Protein AF-A0A8I1NXT0-F1 (afdb_monomer)

Mean predicted aligned error: 11.51 Å

Secondary structure (DSSP, 8-state):
----------PPPPPPSS-PPPPTTB-HHHHHHHHHHHTTS-HHHHHHHH-TT-SSHHHHHH---HHHHHHHHHHTT--HHHHHHTTGGGS-GGGGGGB-SS---B-TTTS-TT-SSPPPBGGGGBTT--B-TTT-PBPB-TTS------GGGSS--------PPPPP--

Sequence (170 aa):
MMRKPPSHDLQAPRQLPVTLTPCTDELLSSWIARHADFYGVPPLALLPHCLPETPSLRATDLSLNDNQILRVAHILCVDEATIRRTAFTDIARSSRCLIAKEAIQSCSTCYPAKTEPRAILRSQLLVWCITCALCGDLLQSPSGVSCALTFGHWILPVISSSVPLWPHTR

Solvent-accessible surface area (backbone atoms only — not comparable to full-atom values): 10673 Å² total; per-residue (Å²): 134,84,79,76,76,84,77,77,76,78,65,73,75,72,56,57,97,72,67,78,82,77,58,88,54,24,24,42,40,36,52,48,37,50,50,14,56,76,70,74,44,58,41,79,70,46,39,49,74,60,40,68,88,54,95,44,55,70,47,52,27,62,59,66,54,70,70,55,36,52,44,35,14,52,25,56,73,49,56,52,68,60,47,48,62,18,25,47,68,87,51,56,78,88,59,54,79,60,47,49,98,54,76,63,30,42,38,64,85,86,54,50,97,83,56,82,85,61,79,43,41,49,67,21,21,33,78,85,51,58,47,34,93,85,81,60,49,69,40,24,27,82,85,70,49,76,65,77,76,70,78,61,84,81,64,80,80,89,77,80,86,83,75,81,88,75,85,90,77,135

Foldseek 3Di:
DDDDPPPPCPPQQAADPDADDADQQFAPLLRLCVVCVVVVHHSVVSCCSLPVPQPDSVCLQEDDDPVSLVSNCNRNVHDSVVSVSNHVPVPDNVCCVQFAPAQQWADCVVFPPPDPPGGDGSLSRHLPRQADPPPRHGTAGPVRHRPPDCPPPPDDDDPPPDDDDDDDDD

pLDDT: mean 79.36, std 21.2, range [28.3, 96.5]

Nearest PDB structures (foldseek):
  7svu-assembly1_Y  TM=4.770E-01  e=2.327E-02  [Scytonema hofmanni] UTEX 2349
  7f9i-assembly1_A  TM=5.112E-01  e=2.486E+00  Edwardsiella piscicida
  8qby-assembly1_E  TM=3.481E-01  e=2.035E+00  Paracoccus denitrificans PD1222

Structure (mmCIF, N/CA/C/O backbone):
data_AF-A0A8I1NXT0-F1
#
_entry.id   AF-A0A8I1NXT0-F1
#
loop_
_atom_site.group_PDB
_atom_site.id
_atom_site.type_symbol
_atom_site.label_atom_id
_atom_site.label_alt_id
_atom_site.label_comp_id
_atom_site.label_asym_id
_atom_site.label_entity_id
_atom_site.label_seq_id
_atom_site.pdbx_PDB_ins_code
_atom_site.Cartn_x
_atom_site.Cartn_y
_atom_site.Cartn_z
_atom_site.occupancy
_atom_site.B_iso_or_equiv
_atom_site.auth_seq_id
_atom_site.auth_comp_id
_atom_site.auth_asym_id
_atom_site.auth_atom_id
_atom_site.pdbx_PDB_model_num
ATOM 1 N N . MET A 1 1 ? 11.261 18.310 -48.771 1.00 43.50 1 MET A N 1
ATOM 2 C CA . MET A 1 1 ? 11.716 17.594 -47.558 1.00 43.50 1 MET A CA 1
ATOM 3 C C . MET A 1 1 ? 10.687 17.812 -46.455 1.00 43.50 1 MET A C 1
ATOM 5 O O . MET A 1 1 ? 10.640 18.896 -45.889 1.00 43.50 1 MET A O 1
ATOM 9 N N . MET A 1 2 ? 9.808 16.838 -46.204 1.00 43.72 2 MET A N 1
ATOM 10 C CA . MET A 1 2 ? 8.860 16.897 -45.084 1.00 43.72 2 MET A CA 1
ATOM 11 C C . MET A 1 2 ? 9.619 16.638 -43.781 1.00 43.72 2 MET A C 1
ATOM 13 O O . MET A 1 2 ? 10.223 15.580 -43.616 1.00 43.72 2 MET A O 1
ATOM 17 N N . ARG A 1 3 ? 9.616 17.612 -42.865 1.00 50.22 3 ARG A N 1
ATOM 18 C CA . ARG A 1 3 ? 10.086 17.405 -41.493 1.00 50.22 3 ARG A CA 1
ATOM 19 C C . ARG A 1 3 ? 9.064 16.517 -40.786 1.00 50.22 3 ARG A C 1
ATOM 21 O O . ARG A 1 3 ? 7.918 16.918 -40.610 1.00 50.22 3 ARG A O 1
ATOM 28 N N . LYS A 1 4 ? 9.482 15.304 -40.419 1.00 45.16 4 LYS A N 1
ATOM 29 C CA . LYS A 1 4 ? 8.733 14.423 -39.519 1.00 45.16 4 LYS A CA 1
ATOM 30 C C . LYS A 1 4 ? 8.522 15.185 -38.199 1.00 45.16 4 LYS A C 1
ATOM 32 O O . LYS A 1 4 ? 9.507 15.719 -37.682 1.00 45.16 4 LYS A O 1
ATOM 37 N N . PRO A 1 5 ? 7.289 15.306 -37.679 1.00 49.41 5 PRO A N 1
ATOM 38 C CA . PRO A 1 5 ? 7.076 15.955 -36.394 1.00 49.41 5 PRO A CA 1
ATOM 39 C C . PRO A 1 5 ? 7.814 15.161 -35.306 1.00 49.41 5 PRO A C 1
ATOM 41 O O . PRO A 1 5 ? 7.957 13.941 -35.448 1.00 49.41 5 PRO A O 1
ATOM 44 N N . PRO A 1 6 ? 8.307 15.818 -34.241 1.00 48.00 6 PRO A N 1
ATOM 45 C CA . PRO A 1 6 ? 8.892 15.106 -33.120 1.00 48.00 6 PRO A CA 1
ATOM 46 C C . PRO A 1 6 ? 7.802 14.213 -32.531 1.00 48.00 6 PRO A C 1
ATOM 48 O O . PRO A 1 6 ? 6.791 14.698 -32.023 1.00 48.00 6 PRO A O 1
ATOM 51 N N . SER A 1 7 ? 7.987 12.900 -32.643 1.00 45.97 7 SER A N 1
ATOM 52 C CA . SER A 1 7 ? 7.255 11.939 -31.836 1.00 45.97 7 SER A CA 1
ATOM 53 C C . SER A 1 7 ? 7.671 12.206 -30.398 1.00 45.97 7 SER A C 1
ATOM 55 O O . SER A 1 7 ? 8.720 11.749 -29.949 1.00 45.97 7 SER A O 1
ATOM 57 N N . HIS A 1 8 ? 6.888 13.019 -29.695 1.00 48.12 8 HIS A N 1
ATOM 58 C CA . HIS A 1 8 ? 6.886 12.979 -28.248 1.00 48.12 8 HIS A CA 1
ATOM 59 C C . HIS A 1 8 ? 6.415 11.565 -27.914 1.00 48.12 8 HIS A C 1
ATOM 61 O O . HIS A 1 8 ? 5.219 11.285 -27.968 1.00 48.12 8 HIS A O 1
ATOM 67 N N . ASP A 1 9 ? 7.366 10.652 -27.715 1.00 45.47 9 ASP A N 1
ATOM 68 C CA . ASP A 1 9 ? 7.116 9.303 -27.236 1.00 45.47 9 ASP A CA 1
ATOM 69 C C . ASP A 1 9 ? 6.435 9.451 -25.874 1.00 45.47 9 ASP A C 1
ATOM 71 O O . ASP A 1 9 ? 7.063 9.479 -24.819 1.00 45.47 9 ASP A O 1
ATOM 75 N N . LEU A 1 10 ? 5.108 9.546 -25.885 1.00 52.25 10 LEU A N 1
ATOM 76 C CA . LEU A 1 10 ? 4.275 9.107 -24.780 1.00 52.25 10 LEU A CA 1
ATOM 77 C C . LEU A 1 10 ? 4.332 7.577 -24.798 1.00 52.25 10 LEU A C 1
ATOM 79 O O . LEU A 1 10 ? 3.329 6.906 -25.030 1.00 52.25 10 LEU A O 1
ATOM 83 N N . GLN A 1 11 ? 5.536 7.015 -24.654 1.00 60.00 11 GLN A N 1
ATOM 84 C CA . GLN A 1 11 ? 5.694 5.581 -24.545 1.00 60.00 11 GLN A CA 1
ATOM 85 C C . GLN A 1 11 ? 4.957 5.196 -23.268 1.00 60.00 11 GLN A C 1
ATOM 87 O O . GLN A 1 11 ? 5.286 5.683 -22.181 1.00 60.00 11 GLN A O 1
ATOM 92 N N . ALA A 1 12 ? 3.902 4.393 -23.425 1.00 65.94 12 ALA A N 1
ATOM 93 C CA . ALA A 1 12 ? 3.124 3.905 -22.301 1.00 65.94 12 ALA A CA 1
ATOM 94 C C . ALA A 1 12 ? 4.093 3.350 -21.241 1.00 65.94 12 ALA A C 1
ATOM 96 O O . ALA A 1 12 ? 5.085 2.701 -21.601 1.00 65.94 12 ALA A O 1
ATOM 97 N N . PRO A 1 13 ? 3.870 3.656 -19.952 1.00 78.06 13 PRO A N 1
ATOM 98 C CA . PRO A 1 13 ? 4.795 3.256 -18.907 1.00 78.06 13 PRO A CA 1
ATOM 99 C C . PRO A 1 13 ? 4.972 1.741 -18.936 1.00 78.06 13 PRO A C 1
ATOM 101 O O . PRO A 1 13 ? 3.991 1.000 -18.945 1.00 78.0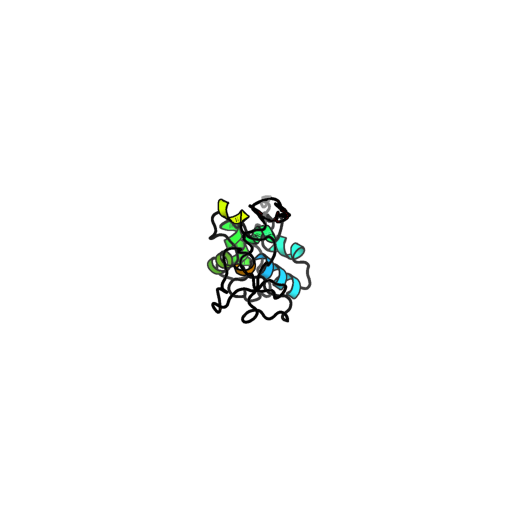6 13 PRO A O 1
ATOM 104 N N . ARG A 1 14 ? 6.224 1.284 -19.001 1.00 89.44 14 ARG A N 1
ATOM 105 C CA . ARG A 1 14 ? 6.528 -0.146 -19.099 1.00 89.44 14 ARG A CA 1
ATOM 106 C C . ARG A 1 14 ? 6.103 -0.851 -17.813 1.00 89.44 14 ARG A C 1
ATOM 108 O O . ARG A 1 14 ? 6.218 -0.288 -16.730 1.00 89.44 14 ARG A O 1
ATOM 115 N N . GLN A 1 15 ? 5.594 -2.068 -17.960 1.00 94.56 15 GLN A N 1
ATOM 116 C CA . GLN A 1 15 ? 5.255 -2.912 -16.820 1.00 94.56 15 GLN A CA 1
ATOM 117 C C . GLN A 1 15 ? 6.525 -3.367 -16.101 1.00 94.56 15 GLN A C 1
ATOM 119 O O . GLN A 1 15 ? 7.591 -3.476 -16.720 1.00 94.56 15 GLN A O 1
ATOM 124 N N . LEU A 1 16 ? 6.408 -3.650 -14.806 1.00 93.12 16 LEU A N 1
ATOM 125 C CA . LEU A 1 16 ? 7.494 -4.276 -14.064 1.00 93.12 16 LEU A CA 1
ATOM 126 C C . LEU A 1 16 ? 7.733 -5.701 -14.591 1.00 93.12 16 LEU A C 1
ATOM 128 O O . LEU A 1 16 ? 6.768 -6.430 -14.816 1.00 93.12 16 LEU A O 1
ATOM 132 N N . PRO A 1 17 ? 8.996 -6.136 -14.758 1.00 93.25 17 PRO A N 1
ATOM 133 C CA . PRO A 1 17 ? 9.298 -7.497 -15.210 1.00 93.25 17 PRO A CA 1
ATOM 134 C C . PRO A 1 17 ? 8.739 -8.608 -14.310 1.00 93.25 17 PRO A C 1
ATOM 136 O O . PRO A 1 17 ? 8.485 -9.714 -14.774 1.00 93.25 17 PRO A O 1
ATOM 139 N N . VAL A 1 18 ? 8.598 -8.327 -13.016 1.00 94.56 18 VAL A N 1
ATOM 140 C CA . VAL A 1 18 ? 8.112 -9.242 -11.984 1.00 94.56 18 VAL A CA 1
ATOM 141 C C . VAL A 1 18 ? 7.230 -8.443 -11.040 1.00 94.56 18 VAL A C 1
ATOM 143 O O . VAL A 1 18 ? 7.669 -7.468 -10.433 1.00 94.56 18 VAL A O 1
ATOM 146 N N . THR A 1 19 ? 5.990 -8.885 -10.883 1.00 94.62 19 THR A N 1
ATOM 147 C CA . THR A 1 19 ? 5.061 -8.283 -9.933 1.00 94.62 19 THR A CA 1
ATOM 148 C C . THR A 1 19 ? 4.828 -9.245 -8.777 1.00 94.62 19 THR A C 1
ATOM 150 O O . THR A 1 19 ? 4.376 -10.373 -8.970 1.00 94.62 19 THR A O 1
ATOM 153 N N . LEU A 1 20 ? 5.125 -8.798 -7.558 1.00 93.50 20 LEU A N 1
ATOM 154 C CA . LEU A 1 20 ? 4.771 -9.520 -6.341 1.00 93.50 20 LEU A CA 1
ATOM 155 C C . LEU A 1 20 ? 3.260 -9.435 -6.127 1.00 93.50 20 LEU A C 1
ATOM 157 O O . LEU A 1 20 ? 2.675 -8.370 -6.287 1.00 93.50 20 LEU A O 1
ATOM 161 N N . THR A 1 21 ? 2.621 -10.520 -5.693 1.00 93.25 21 THR A N 1
ATOM 162 C CA . THR A 1 21 ? 1.198 -10.464 -5.322 1.00 93.25 21 THR A CA 1
ATOM 163 C C . THR A 1 21 ? 1.019 -9.566 -4.087 1.00 93.25 21 THR A C 1
ATOM 165 O O . THR A 1 21 ? 1.781 -9.733 -3.123 1.00 93.25 21 THR A O 1
ATOM 168 N N . PRO A 1 22 ? 0.054 -8.625 -4.088 1.00 92.69 22 PRO A N 1
ATOM 169 C CA . PRO A 1 22 ? -0.223 -7.815 -2.909 1.00 92.69 22 PRO A CA 1
ATOM 170 C C . PRO A 1 22 ? -0.800 -8.700 -1.805 1.00 92.69 22 PRO A C 1
ATOM 172 O O . PRO A 1 22 ? -1.619 -9.586 -2.063 1.00 92.69 22 PRO A O 1
ATOM 175 N N . CYS A 1 23 ? -0.402 -8.457 -0.561 1.00 90.00 23 CYS A N 1
ATOM 176 C CA . CYS A 1 23 ? -1.090 -9.049 0.576 1.00 90.00 23 CYS A CA 1
ATOM 177 C C . CYS A 1 23 ? -2.490 -8.434 0.720 1.00 90.00 23 CYS A C 1
ATOM 179 O O . CYS A 1 23 ? -2.726 -7.273 0.374 1.00 90.00 23 CYS A O 1
ATOM 181 N N . THR A 1 24 ? -3.435 -9.202 1.262 1.00 88.06 24 THR A N 1
ATOM 182 C CA . THR A 1 24 ? -4.755 -8.662 1.601 1.00 88.06 24 THR A CA 1
ATOM 183 C C . THR A 1 24 ? -4.594 -7.494 2.570 1.00 88.06 24 THR A C 1
ATOM 185 O O . THR A 1 24 ? -3.857 -7.605 3.545 1.00 88.06 24 THR A O 1
ATOM 188 N N . ASP A 1 25 ? -5.291 -6.391 2.296 1.00 89.50 25 ASP A N 1
ATOM 189 C CA . ASP A 1 25 ? -5.238 -5.146 3.076 1.00 89.50 25 ASP A CA 1
ATOM 190 C C . ASP A 1 25 ? -3.872 -4.424 3.066 1.00 89.50 25 ASP A C 1
ATOM 192 O O . ASP A 1 25 ? -3.671 -3.490 3.835 1.00 89.50 25 ASP A O 1
ATOM 196 N N . GLU A 1 26 ? -2.927 -4.802 2.199 1.00 93.38 26 GLU A N 1
ATOM 197 C CA . GLU A 1 26 ? -1.615 -4.147 2.097 1.00 93.38 26 GLU A CA 1
ATOM 198 C C . GLU A 1 26 ? -1.699 -2.715 1.544 1.00 93.38 26 GLU A C 1
ATOM 200 O O . GLU A 1 26 ? -2.471 -2.427 0.630 1.00 93.38 26 GLU A O 1
ATOM 205 N N . LEU A 1 27 ? -0.874 -1.810 2.079 1.00 95.62 27 LEU A N 1
ATOM 206 C CA . LEU A 1 27 ? -0.716 -0.450 1.560 1.00 95.62 27 LEU A CA 1
ATOM 207 C C . LEU A 1 27 ? 0.074 -0.420 0.251 1.00 95.62 27 LEU A C 1
ATOM 209 O O . LEU A 1 27 ? 1.052 -1.147 0.086 1.00 95.62 27 LEU A O 1
ATOM 213 N N . LEU A 1 28 ? -0.271 0.501 -0.649 1.00 96.50 28 LEU A N 1
ATOM 214 C CA . LEU A 1 28 ? 0.448 0.682 -1.907 1.00 96.50 28 LEU A CA 1
ATOM 215 C C . LEU A 1 28 ? 1.912 1.062 -1.659 1.00 96.50 28 LEU A C 1
ATOM 217 O O . LEU A 1 28 ? 2.801 0.548 -2.334 1.00 96.50 28 LEU A O 1
ATOM 221 N N . SER A 1 29 ? 2.180 1.910 -0.665 1.00 95.81 29 SER A N 1
ATOM 222 C CA . SER A 1 29 ? 3.541 2.262 -0.252 1.00 95.81 29 SER A CA 1
ATOM 223 C C . SER A 1 29 ? 4.359 1.042 0.185 1.00 95.81 29 SER A C 1
ATOM 225 O O . SER A 1 29 ? 5.504 0.889 -0.244 1.00 95.81 29 SER A O 1
ATOM 227 N N . SER A 1 30 ? 3.761 0.151 0.983 1.00 95.00 30 SER A N 1
ATOM 228 C CA . SER A 1 30 ? 4.353 -1.126 1.405 1.00 95.00 30 SER A CA 1
ATOM 229 C C . SER A 1 30 ? 4.630 -2.031 0.217 1.00 95.00 30 SER A C 1
ATOM 231 O O . SER A 1 30 ? 5.720 -2.584 0.077 1.00 95.00 30 SER A O 1
ATOM 233 N N . TRP A 1 31 ? 3.656 -2.146 -0.679 1.00 96.00 31 TRP A N 1
ATOM 234 C CA . TRP A 1 31 ? 3.769 -3.021 -1.828 1.00 96.00 31 TRP A CA 1
ATOM 235 C C . TRP A 1 31 ? 4.846 -2.533 -2.808 1.00 96.00 31 TRP A C 1
ATOM 237 O O . TRP A 1 31 ? 5.634 -3.338 -3.307 1.00 96.00 31 TRP A O 1
ATOM 247 N N . ILE A 1 32 ? 4.962 -1.216 -3.022 1.00 95.69 32 ILE A N 1
ATOM 248 C CA . ILE A 1 32 ? 6.077 -0.602 -3.763 1.00 95.69 32 ILE A CA 1
ATOM 249 C C . ILE A 1 32 ? 7.406 -0.873 -3.052 1.00 95.69 32 ILE A C 1
ATOM 251 O O . ILE A 1 32 ? 8.380 -1.223 -3.714 1.00 95.69 32 ILE A O 1
ATOM 255 N N . ALA A 1 33 ? 7.465 -0.751 -1.724 1.00 94.56 33 ALA A N 1
ATOM 256 C CA . ALA A 1 33 ? 8.688 -1.015 -0.970 1.00 94.56 33 ALA A CA 1
ATOM 257 C C . ALA A 1 33 ? 9.153 -2.474 -1.103 1.00 94.56 33 ALA A C 1
ATOM 259 O O . ALA A 1 33 ? 10.337 -2.710 -1.323 1.00 94.56 33 ALA A O 1
ATOM 260 N N . ARG A 1 34 ? 8.232 -3.444 -1.071 1.00 95.06 34 ARG A N 1
ATOM 261 C CA . ARG A 1 34 ? 8.544 -4.862 -1.313 1.00 95.06 34 ARG A CA 1
ATOM 262 C C . ARG A 1 34 ? 9.034 -5.140 -2.730 1.00 95.06 34 ARG A C 1
ATOM 264 O O . ARG A 1 34 ? 9.941 -5.944 -2.908 1.00 95.06 34 ARG A O 1
ATOM 271 N N . HIS A 1 35 ? 8.462 -4.486 -3.740 1.00 95.00 35 HIS A N 1
ATOM 272 C CA . HIS A 1 35 ? 8.996 -4.582 -5.101 1.00 95.00 35 HIS A CA 1
ATOM 273 C C . HIS A 1 35 ? 10.396 -3.979 -5.199 1.00 95.00 35 HIS A C 1
ATOM 275 O O . HIS A 1 35 ? 11.264 -4.543 -5.855 1.00 95.00 35 HIS A O 1
ATOM 281 N N . ALA A 1 36 ? 10.618 -2.835 -4.555 1.00 94.88 36 ALA A N 1
ATOM 282 C CA . ALA A 1 36 ? 11.915 -2.180 -4.553 1.00 94.88 36 ALA A CA 1
ATOM 283 C C . ALA A 1 36 ? 12.984 -3.068 -3.898 1.00 94.88 36 ALA A C 1
ATOM 285 O O . ALA A 1 36 ? 14.048 -3.254 -4.483 1.00 94.88 36 ALA A O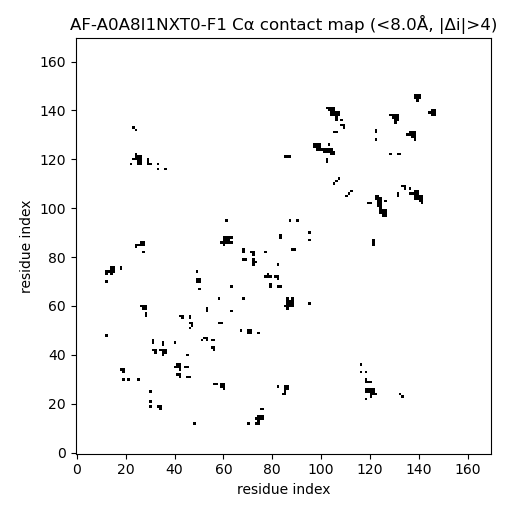 1
ATOM 286 N N . ASP A 1 37 ? 12.653 -3.698 -2.768 1.00 95.19 37 ASP A N 1
ATOM 287 C CA . ASP A 1 37 ? 13.494 -4.702 -2.111 1.00 95.19 37 ASP A CA 1
ATOM 288 C C . ASP A 1 37 ? 13.798 -5.893 -3.034 1.00 95.19 37 ASP A C 1
ATOM 290 O O . ASP A 1 37 ? 14.962 -6.222 -3.252 1.00 95.19 37 ASP A O 1
ATOM 294 N N . PHE A 1 38 ? 12.776 -6.454 -3.694 1.00 94.12 38 PHE A N 1
ATOM 295 C CA . PHE A 1 38 ? 12.948 -7.533 -4.675 1.00 94.12 38 PHE A CA 1
ATOM 296 C C . PHE A 1 38 ? 13.898 -7.154 -5.825 1.00 94.12 38 PHE A C 1
ATOM 298 O O . PHE A 1 38 ? 14.681 -7.983 -6.287 1.00 94.12 38 PHE A O 1
ATOM 305 N N . TYR A 1 39 ? 13.853 -5.901 -6.283 1.00 94.69 39 TYR A N 1
ATOM 306 C CA . TYR A 1 39 ? 14.741 -5.386 -7.329 1.00 94.69 39 TYR A CA 1
ATOM 307 C C . TYR A 1 39 ? 16.090 -4.866 -6.818 1.00 94.69 39 TYR A C 1
ATOM 309 O O . TYR A 1 39 ? 16.910 -4.432 -7.628 1.00 94.69 39 TYR A O 1
ATOM 317 N N . GLY A 1 40 ? 16.340 -4.891 -5.506 1.00 95.25 40 GLY A N 1
ATOM 318 C CA . GLY A 1 40 ? 17.572 -4.376 -4.910 1.00 95.25 40 GLY A CA 1
ATOM 319 C C . GLY A 1 40 ? 17.744 -2.860 -5.059 1.00 95.25 40 GLY A C 1
ATOM 320 O O . GLY A 1 40 ? 18.872 -2.377 -5.153 1.00 95.25 40 GLY A O 1
ATOM 321 N N . VAL A 1 41 ? 16.644 -2.100 -5.111 1.00 95.56 41 VAL A N 1
ATOM 322 C CA . VAL A 1 41 ? 16.652 -0.633 -5.242 1.00 95.56 41 VAL A CA 1
ATOM 323 C C . VAL A 1 41 ? 15.937 0.042 -4.067 1.00 95.56 41 VAL A C 1
ATOM 325 O O . VAL A 1 41 ? 15.038 -0.542 -3.466 1.00 95.56 41 VAL A O 1
ATOM 328 N N . PRO A 1 42 ? 16.264 1.304 -3.735 1.00 94.69 42 PRO A N 1
ATOM 329 C CA . PRO A 1 42 ? 15.500 2.051 -2.741 1.00 94.69 42 PRO A CA 1
ATOM 330 C C . PRO A 1 42 ? 14.038 2.259 -3.183 1.00 94.69 42 PRO A C 1
ATOM 332 O O . PRO A 1 42 ? 13.800 2.590 -4.348 1.00 94.69 42 PRO A O 1
ATOM 335 N N . PRO A 1 43 ? 13.048 2.199 -2.274 1.00 93.94 43 PRO A N 1
ATOM 336 C CA . PRO A 1 43 ? 11.641 2.456 -2.606 1.00 93.94 43 PRO A CA 1
ATOM 337 C C . PRO A 1 43 ? 11.385 3.791 -3.322 1.00 93.94 43 PRO A C 1
ATOM 339 O O . PRO A 1 43 ? 10.593 3.858 -4.261 1.00 93.94 43 PRO A O 1
ATOM 342 N N . LEU A 1 44 ? 12.103 4.853 -2.938 1.00 93.75 44 LEU A N 1
ATOM 343 C CA . LEU A 1 44 ? 12.016 6.162 -3.599 1.00 93.75 44 LEU A CA 1
ATOM 344 C C . LEU A 1 44 ? 12.646 6.193 -4.999 1.00 93.75 44 LEU A C 1
ATOM 346 O O . LEU A 1 44 ? 12.338 7.100 -5.763 1.00 93.75 44 LEU A O 1
ATOM 350 N N . ALA A 1 45 ? 13.495 5.227 -5.356 1.00 93.25 45 ALA A N 1
ATOM 351 C CA . ALA A 1 45 ? 14.001 5.082 -6.720 1.00 93.25 45 ALA A CA 1
ATOM 352 C C . ALA A 1 45 ? 12.982 4.374 -7.630 1.00 93.25 45 ALA A C 1
ATOM 354 O O . ALA A 1 45 ? 12.915 4.674 -8.820 1.00 93.25 45 ALA A O 1
ATOM 355 N N . LEU A 1 46 ? 12.158 3.476 -7.073 1.00 94.69 46 LEU A N 1
ATOM 356 C CA . LEU A 1 46 ? 11.088 2.800 -7.811 1.00 94.69 46 LEU A CA 1
ATOM 357 C C . LEU A 1 46 ? 9.826 3.669 -7.948 1.00 94.69 46 LEU A C 1
ATOM 359 O O . LEU A 1 46 ? 9.146 3.612 -8.971 1.00 94.69 46 LEU A O 1
ATOM 363 N N . LEU A 1 47 ? 9.520 4.503 -6.947 1.00 95.31 47 LEU A N 1
ATOM 364 C CA . LEU A 1 47 ? 8.312 5.334 -6.926 1.00 95.31 47 LEU A CA 1
ATOM 365 C C . LEU A 1 47 ? 8.114 6.183 -8.201 1.00 95.31 47 LEU A C 1
ATOM 367 O O . LEU A 1 47 ? 7.015 6.117 -8.746 1.00 95.31 47 LEU A O 1
ATOM 371 N N . PRO A 1 48 ? 9.115 6.910 -8.744 1.00 93.81 48 PRO A N 1
ATOM 372 C CA . PRO A 1 48 ? 8.935 7.712 -9.956 1.00 93.81 48 PRO A CA 1
ATOM 373 C C . PRO A 1 48 ? 8.579 6.892 -11.200 1.00 93.81 48 PRO A C 1
ATOM 375 O O . PRO A 1 48 ? 7.962 7.416 -12.127 1.00 93.81 48 PRO A O 1
ATOM 378 N N . HIS A 1 49 ? 8.943 5.605 -11.228 1.00 91.94 49 HIS A N 1
ATOM 379 C CA . HIS A 1 49 ? 8.542 4.705 -12.305 1.00 91.94 49 HIS A CA 1
ATOM 380 C C . HIS A 1 49 ? 7.022 4.495 -12.282 1.00 91.94 49 HIS A C 1
ATOM 382 O O . HIS A 1 49 ? 6.346 4.688 -13.297 1.00 91.94 49 HIS A O 1
ATOM 388 N N . CYS A 1 50 ? 6.487 4.198 -11.094 1.00 91.69 50 CYS A N 1
ATOM 389 C CA . CYS A 1 50 ? 5.062 3.992 -10.852 1.00 91.69 50 CYS A CA 1
ATOM 390 C C . CYS A 1 50 ? 4.262 5.301 -10.968 1.00 91.69 50 CYS A C 1
ATOM 392 O O . CYS A 1 50 ? 3.279 5.385 -11.706 1.00 91.69 50 CYS A O 1
ATOM 394 N N . LEU A 1 51 ? 4.696 6.334 -10.246 1.00 94.19 51 LEU A N 1
ATOM 395 C CA . LEU A 1 51 ? 3.979 7.580 -9.992 1.00 94.19 51 LEU A CA 1
ATOM 396 C C . LEU A 1 51 ? 4.955 8.775 -9.976 1.00 94.19 51 LEU A C 1
ATOM 398 O O . LEU A 1 51 ? 5.363 9.220 -8.902 1.00 94.19 51 LEU A O 1
ATOM 402 N N . PRO A 1 52 ? 5.322 9.326 -11.147 1.00 90.94 52 PRO A N 1
ATOM 403 C CA . PRO A 1 52 ? 6.316 10.403 -11.245 1.00 90.94 52 PRO A CA 1
ATOM 404 C C . PRO A 1 52 ? 5.894 11.695 -10.530 1.00 90.94 52 PRO A C 1
ATOM 406 O O . PRO A 1 52 ? 6.739 12.404 -9.996 1.00 90.94 52 PRO A O 1
ATOM 409 N N . GLU A 1 53 ? 4.589 11.970 -10.464 1.00 89.75 53 GLU A N 1
ATOM 410 C CA . GLU A 1 53 ? 4.033 13.180 -9.839 1.00 89.75 53 GLU A CA 1
ATOM 411 C C . GLU A 1 53 ? 3.910 13.084 -8.310 1.00 89.75 53 GLU A C 1
ATOM 413 O O . GLU A 1 53 ? 3.455 14.022 -7.652 1.00 89.75 53 GLU A O 1
ATOM 418 N N . THR A 1 54 ? 4.230 11.928 -7.723 1.00 91.12 54 THR A N 1
ATOM 419 C CA . 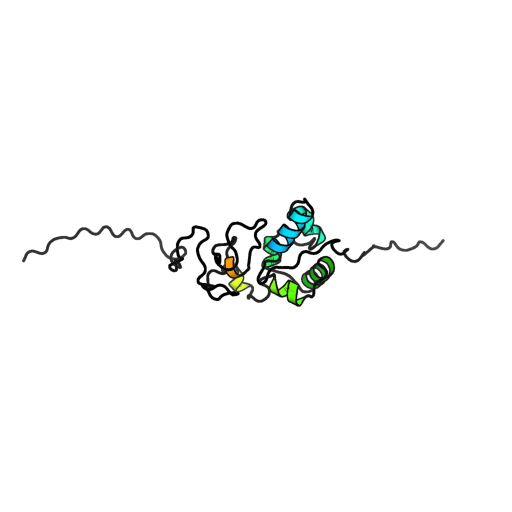THR A 1 54 ? 3.980 11.677 -6.305 1.00 91.12 54 THR A CA 1
ATOM 420 C C . THR A 1 54 ? 5.244 11.939 -5.476 1.00 91.12 54 THR A C 1
ATOM 422 O O . THR A 1 54 ? 6.231 11.223 -5.623 1.00 91.12 54 THR A O 1
ATOM 425 N N . PRO A 1 55 ? 5.224 12.912 -4.541 1.00 86.06 55 PRO A N 1
ATOM 426 C CA . PRO A 1 55 ? 6.436 13.377 -3.858 1.00 86.06 55 PRO A CA 1
ATOM 427 C C . PRO A 1 55 ? 6.919 12.447 -2.736 1.00 86.06 55 PRO A C 1
ATOM 429 O O . PRO A 1 55 ? 8.005 12.639 -2.197 1.00 86.06 55 PRO A O 1
ATOM 432 N N . SER A 1 56 ? 6.103 11.477 -2.314 1.00 93.06 56 SER A N 1
ATOM 433 C CA . SER A 1 56 ? 6.455 10.533 -1.249 1.00 93.06 56 SER A CA 1
ATOM 434 C C . SER A 1 56 ? 5.623 9.259 -1.330 1.00 93.06 56 SER A C 1
ATOM 436 O O . SER A 1 56 ? 4.479 9.291 -1.778 1.00 93.06 56 SER A O 1
ATOM 438 N N . LEU A 1 57 ? 6.153 8.155 -0.801 1.00 93.62 57 LEU A N 1
ATOM 439 C CA . LEU A 1 57 ? 5.404 6.899 -0.672 1.00 93.62 57 LEU A CA 1
ATOM 440 C C . LEU A 1 57 ? 4.106 7.094 0.114 1.00 93.62 57 LEU A C 1
ATOM 442 O O . LEU A 1 57 ? 3.058 6.625 -0.291 1.00 93.62 57 LEU A O 1
ATOM 446 N N . ARG A 1 58 ? 4.119 7.881 1.194 1.00 93.50 58 ARG A N 1
ATOM 447 C CA . ARG A 1 58 ? 2.905 8.123 1.985 1.00 93.50 58 ARG A CA 1
ATOM 448 C C . ARG A 1 58 ? 1.770 8.755 1.170 1.00 93.50 58 ARG A C 1
ATOM 450 O O . ARG A 1 58 ? 0.595 8.495 1.432 1.00 93.50 58 ARG A O 1
ATOM 457 N N . ALA A 1 59 ? 2.094 9.593 0.190 1.00 93.62 59 ALA A N 1
ATOM 458 C CA . ALA A 1 59 ? 1.077 10.200 -0.658 1.00 93.62 59 ALA A CA 1
ATOM 459 C C . ALA A 1 59 ? 0.357 9.162 -1.5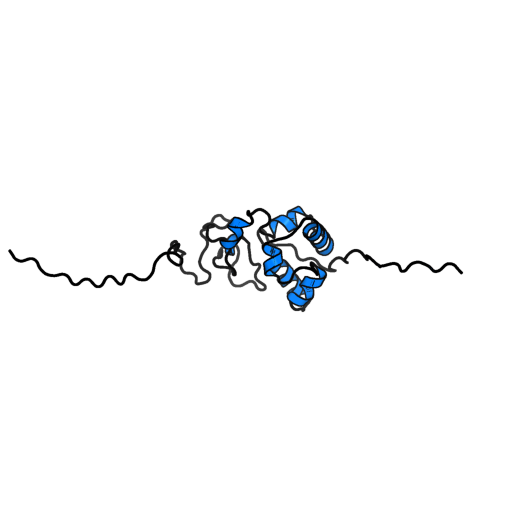41 1.00 93.62 59 ALA A C 1
ATOM 461 O O . ALA A 1 59 ? -0.823 9.366 -1.830 1.00 93.62 59 ALA A O 1
ATOM 462 N N . THR A 1 60 ? 1.003 8.036 -1.885 1.00 95.25 60 THR A N 1
ATOM 463 C CA . THR A 1 60 ? 0.371 6.945 -2.651 1.00 95.25 60 THR A CA 1
ATOM 464 C C . THR A 1 60 ? -0.768 6.289 -1.882 1.00 95.25 60 THR A C 1
ATOM 466 O O . THR A 1 60 ? -1.741 5.851 -2.482 1.00 95.25 60 THR A O 1
ATOM 469 N N . ASP A 1 61 ? -0.680 6.262 -0.552 1.00 95.44 61 ASP A N 1
ATOM 470 C CA . ASP A 1 61 ? -1.717 5.667 0.290 1.00 95.44 61 ASP A CA 1
ATOM 471 C C . ASP A 1 61 ? -2.882 6.627 0.513 1.00 95.44 61 ASP A C 1
ATOM 473 O O . ASP A 1 61 ? -4.023 6.205 0.653 1.00 95.44 61 ASP A O 1
ATOM 477 N N . LEU A 1 62 ? -2.616 7.933 0.590 1.00 93.50 62 LEU A N 1
ATOM 478 C CA . LEU A 1 62 ? -3.620 8.914 1.002 1.00 93.50 62 LEU A CA 1
ATOM 479 C C . LEU A 1 62 ? -4.408 9.518 -0.156 1.00 93.50 62 LEU A C 1
ATOM 481 O O . LEU A 1 62 ? -5.500 10.038 0.071 1.00 93.50 62 LEU A O 1
ATOM 485 N N . SER A 1 63 ? -3.855 9.565 -1.366 1.00 89.12 63 SER A N 1
ATOM 486 C CA . SER A 1 63 ? -4.503 10.253 -2.479 1.00 89.12 63 SER A CA 1
ATOM 487 C C . SER A 1 63 ? -4.006 9.734 -3.819 1.00 89.12 63 SER A C 1
ATOM 489 O O . SER A 1 63 ? -2.939 10.129 -4.280 1.00 89.12 63 SER A O 1
ATOM 491 N N . LEU A 1 64 ? -4.841 8.936 -4.480 1.00 92.88 64 LEU A N 1
ATOM 492 C CA . LEU A 1 64 ? -4.686 8.588 -5.887 1.00 92.88 64 LEU A CA 1
ATOM 493 C C . LEU A 1 64 ? -5.881 9.132 -6.667 1.00 92.88 64 LEU A C 1
ATOM 495 O O . LEU A 1 64 ? -7.023 8.988 -6.231 1.00 92.88 64 LEU A O 1
ATOM 499 N N . ASN A 1 65 ? -5.614 9.767 -7.803 1.00 93.06 65 ASN A N 1
ATOM 500 C CA . ASN A 1 65 ? -6.639 10.059 -8.802 1.00 93.06 65 ASN A CA 1
ATOM 501 C C . ASN A 1 65 ? -6.782 8.890 -9.795 1.00 93.06 65 ASN A C 1
ATOM 503 O O . ASN A 1 65 ? -5.946 7.987 -9.823 1.00 93.06 65 ASN A O 1
ATOM 507 N N . ASP A 1 66 ? -7.821 8.913 -10.630 1.00 94.38 66 ASP A N 1
ATOM 508 C CA . ASP A 1 66 ? -8.112 7.802 -11.546 1.00 94.38 66 ASP A CA 1
ATOM 509 C C . ASP A 1 66 ? -6.992 7.555 -12.570 1.00 94.38 66 ASP A C 1
ATOM 511 O O . ASP A 1 66 ? -6.655 6.407 -12.844 1.00 94.38 66 ASP A O 1
ATOM 515 N N . ASN A 1 67 ? -6.320 8.605 -13.056 1.00 94.38 67 ASN A N 1
ATOM 516 C CA . ASN A 1 67 ? -5.175 8.452 -13.961 1.00 94.38 67 ASN A CA 1
ATOM 517 C C . ASN A 1 67 ? -3.985 7.769 -13.270 1.00 94.38 67 ASN A C 1
ATOM 519 O O . ASN A 1 67 ? -3.296 6.948 -13.874 1.00 94.38 67 ASN A O 1
ATOM 523 N N . GLN A 1 68 ? -3.736 8.097 -12.001 1.00 95.25 68 GLN A N 1
ATOM 524 C CA . GLN A 1 68 ? -2.706 7.452 -11.188 1.00 95.25 68 GLN A CA 1
ATOM 525 C C . GLN A 1 68 ? -3.053 5.983 -10.925 1.00 95.25 68 GLN A C 1
ATOM 527 O O . GLN A 1 68 ? -2.174 5.131 -11.018 1.00 95.25 68 GLN A O 1
ATOM 532 N N . ILE A 1 69 ? -4.325 5.680 -10.657 1.00 96.19 69 ILE A N 1
ATOM 533 C CA . ILE A 1 69 ? -4.814 4.310 -10.461 1.00 96.19 69 ILE A CA 1
ATOM 534 C C . ILE A 1 69 ? -4.617 3.482 -11.731 1.00 96.19 69 ILE A C 1
ATOM 536 O O . ILE A 1 69 ? -3.970 2.440 -11.668 1.00 96.19 69 ILE A O 1
ATOM 540 N N . LEU A 1 70 ? -5.082 3.979 -12.880 1.00 96.00 70 LEU A N 1
ATOM 541 C CA . LEU A 1 70 ? -4.904 3.342 -14.189 1.00 96.00 70 LEU A CA 1
ATOM 542 C C . LEU A 1 70 ? -3.429 3.079 -14.502 1.00 96.00 70 LEU A C 1
ATOM 544 O O . LEU A 1 70 ? -3.052 1.994 -14.943 1.00 96.00 70 LEU A O 1
ATOM 548 N N . ARG A 1 71 ? -2.575 4.072 -14.241 1.00 95.44 71 ARG A N 1
ATOM 549 C CA . ARG A 1 71 ? -1.136 3.965 -14.474 1.00 95.44 71 ARG A CA 1
ATOM 550 C C . ARG A 1 71 ? -0.495 2.878 -13.615 1.00 95.44 71 ARG A C 1
ATOM 552 O O . ARG A 1 71 ? 0.255 2.060 -14.140 1.00 95.44 71 ARG A O 1
ATOM 559 N N . VAL A 1 72 ? -0.760 2.877 -12.311 1.00 95.56 72 VAL A N 1
ATOM 560 C CA . VAL A 1 72 ? -0.167 1.899 -11.388 1.00 95.56 72 VAL A CA 1
ATOM 561 C C . VAL A 1 72 ? -0.705 0.501 -11.670 1.00 95.56 72 VAL A C 1
ATOM 563 O O . VAL A 1 72 ? 0.082 -0.438 -11.697 1.00 95.56 72 VAL A O 1
ATOM 566 N N . ALA A 1 73 ? -2.002 0.371 -11.956 1.00 96.19 73 ALA A N 1
ATOM 567 C CA . ALA A 1 73 ? -2.627 -0.882 -12.373 1.00 96.19 73 ALA A CA 1
ATOM 568 C C . ALA A 1 73 ? -1.920 -1.465 -13.607 1.00 96.19 73 ALA A C 1
ATOM 570 O O . ALA A 1 73 ? -1.521 -2.628 -13.605 1.00 96.19 73 ALA A O 1
ATOM 571 N N . HIS A 1 74 ? -1.653 -0.628 -14.616 1.00 96.31 74 HIS A N 1
ATOM 572 C CA . HIS A 1 74 ? -0.894 -1.031 -15.796 1.00 96.31 74 HIS A CA 1
ATOM 573 C C . HIS A 1 74 ? 0.533 -1.478 -15.449 1.00 96.31 74 HIS A C 1
ATOM 575 O O . HIS A 1 74 ? 0.945 -2.563 -15.855 1.00 96.31 74 HIS A O 1
ATOM 581 N N . ILE A 1 75 ? 1.286 -0.666 -14.697 1.00 95.81 75 ILE A N 1
ATOM 582 C CA . ILE A 1 75 ? 2.699 -0.928 -14.366 1.00 95.81 75 ILE A CA 1
ATOM 583 C C . ILE A 1 75 ? 2.862 -2.196 -13.524 1.00 95.81 75 ILE A C 1
ATOM 585 O O . ILE A 1 75 ? 3.776 -2.982 -13.769 1.00 95.81 75 ILE A O 1
ATOM 589 N N . LEU A 1 76 ? 1.976 -2.396 -12.549 1.00 95.06 76 LEU A N 1
ATOM 590 C CA . LEU A 1 76 ? 1.969 -3.557 -11.662 1.00 95.06 76 LEU A CA 1
ATOM 591 C C . LEU A 1 76 ? 1.166 -4.733 -12.235 1.00 95.06 76 LEU A C 1
ATOM 593 O O . LEU A 1 76 ? 1.008 -5.728 -11.547 1.00 95.06 76 LEU A O 1
ATOM 597 N N . CYS A 1 77 ? 0.656 -4.643 -13.466 1.00 94.88 77 CYS A N 1
ATOM 598 C CA . CYS A 1 77 ? -0.101 -5.714 -14.122 1.00 94.88 77 CYS A CA 1
ATOM 599 C C . CYS A 1 77 ? -1.252 -6.281 -13.256 1.00 94.88 77 CYS A C 1
ATOM 601 O O . CYS A 1 77 ? -1.433 -7.492 -13.134 1.00 94.88 77 CYS A O 1
ATOM 603 N N . VAL A 1 78 ? -2.034 -5.394 -12.635 1.00 96.00 78 VAL A N 1
ATOM 604 C CA . VAL A 1 78 ? -3.223 -5.739 -11.835 1.00 96.00 78 VAL A CA 1
ATOM 605 C C . VAL A 1 78 ? -4.420 -4.889 -12.244 1.00 96.00 78 VAL A C 1
ATOM 607 O O . VAL A 1 78 ? -4.285 -3.910 -12.973 1.00 96.00 78 VAL A O 1
ATOM 610 N N . ASP A 1 79 ? -5.608 -5.247 -11.770 1.00 95.88 79 ASP A N 1
ATOM 611 C CA . ASP A 1 79 ? -6.813 -4.454 -11.984 1.00 95.88 79 ASP A CA 1
ATOM 612 C C . ASP A 1 79 ? -6.857 -3.192 -11.094 1.00 95.88 79 ASP A C 1
ATOM 614 O O . ASP A 1 79 ? -6.244 -3.111 -10.024 1.00 95.88 79 ASP A O 1
ATOM 618 N N . GLU A 1 80 ? -7.636 -2.194 -11.517 1.00 96.12 80 GLU A N 1
ATOM 619 C CA . GLU A 1 80 ? -7.807 -0.942 -10.774 1.00 96.12 80 GLU A CA 1
ATOM 620 C C . GLU A 1 80 ? -8.432 -1.133 -9.386 1.00 96.12 80 GLU A C 1
ATOM 622 O O . GLU A 1 80 ? -8.114 -0.381 -8.462 1.00 96.12 80 GLU A O 1
ATOM 627 N N . ALA A 1 81 ? -9.330 -2.110 -9.214 1.00 95.31 81 ALA A N 1
ATOM 628 C CA . ALA A 1 81 ? -9.985 -2.345 -7.931 1.00 95.31 81 ALA A CA 1
ATOM 629 C C . ALA A 1 81 ? -8.984 -2.879 -6.897 1.00 95.31 81 ALA A C 1
ATOM 631 O O . ALA A 1 81 ? -9.055 -2.522 -5.720 1.00 95.31 81 ALA A O 1
ATOM 632 N N . THR A 1 82 ? -7.998 -3.662 -7.329 1.00 95.62 82 THR A N 1
ATOM 633 C CA . THR A 1 82 ? -6.849 -4.050 -6.512 1.00 95.62 82 THR A CA 1
ATOM 634 C C . THR A 1 82 ? -6.035 -2.830 -6.087 1.00 95.62 82 THR A C 1
ATOM 636 O O . THR A 1 82 ? -5.800 -2.673 -4.891 1.00 95.62 82 THR A O 1
ATOM 639 N N . ILE A 1 83 ?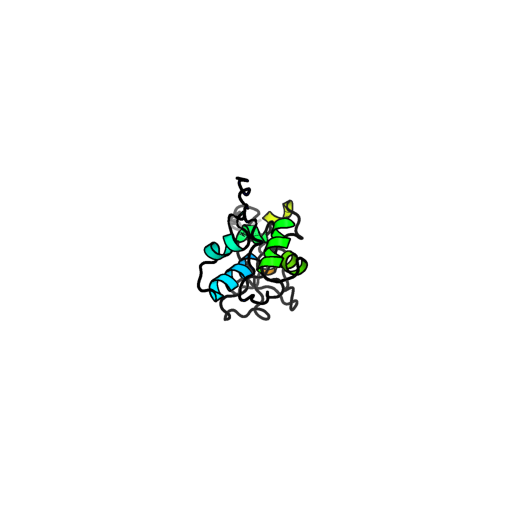 -5.720 -1.892 -6.988 1.00 96.31 83 ILE A N 1
ATOM 640 C CA . ILE A 1 83 ? -5.024 -0.647 -6.605 1.00 96.31 83 ILE A CA 1
ATOM 641 C C . ILE A 1 83 ? -5.842 0.178 -5.605 1.00 96.31 83 ILE A C 1
ATOM 643 O O . ILE A 1 83 ? -5.311 0.607 -4.579 1.00 96.31 83 ILE A O 1
ATOM 647 N N . ARG A 1 84 ? -7.147 0.357 -5.841 1.00 95.19 84 ARG A N 1
ATOM 648 C CA . ARG A 1 84 ? -8.035 1.105 -4.931 1.00 95.19 84 ARG A CA 1
ATOM 649 C C . ARG A 1 84 ? -8.066 0.505 -3.529 1.00 95.19 84 ARG A C 1
ATOM 651 O O . ARG A 1 84 ? -8.071 1.260 -2.563 1.00 95.19 84 ARG A O 1
ATOM 658 N N . ARG A 1 85 ? -8.017 -0.827 -3.408 1.00 93.75 85 ARG A N 1
ATOM 659 C CA . ARG A 1 85 ? -7.942 -1.526 -2.113 1.00 93.75 85 ARG A CA 1
ATOM 660 C C . ARG A 1 85 ? -6.619 -1.320 -1.382 1.00 93.75 85 ARG A C 1
ATOM 662 O O . ARG A 1 85 ? -6.608 -1.456 -0.168 1.00 93.75 85 ARG A O 1
ATOM 669 N N . THR A 1 86 ? -5.543 -0.951 -2.075 1.00 95.31 86 THR A N 1
ATOM 670 C CA . THR A 1 86 ? -4.226 -0.691 -1.461 1.00 95.31 86 THR A CA 1
ATOM 671 C C . THR A 1 86 ? -4.028 0.758 -0.992 1.00 95.31 86 THR A C 1
ATOM 673 O O . THR A 1 86 ? -2.993 1.100 -0.431 1.00 95.31 86 THR A O 1
ATOM 676 N N . ALA A 1 87 ? -5.019 1.636 -1.169 1.00 94.56 87 ALA A N 1
ATOM 677 C CA . ALA A 1 87 ? -4.934 3.050 -0.796 1.00 94.56 87 ALA A CA 1
ATOM 678 C C . ALA A 1 87 ? -6.232 3.534 -0.139 1.00 94.56 87 ALA A C 1
ATOM 680 O O . ALA A 1 87 ? -7.312 3.018 -0.406 1.00 94.56 87 ALA A O 1
ATOM 681 N N . PHE A 1 88 ? -6.170 4.537 0.734 1.00 95.12 88 PHE A N 1
ATOM 682 C CA . PHE A 1 88 ? -7.299 5.104 1.490 1.00 95.12 88 PHE A CA 1
ATOM 683 C C . PHE A 1 88 ? -8.213 5.996 0.629 1.00 95.12 88 PHE A C 1
ATOM 685 O O . PHE A 1 88 ? -8.664 7.067 1.047 1.00 95.12 88 PHE A O 1
ATOM 692 N N . THR A 1 89 ? -8.457 5.567 -0.610 1.00 90.75 89 THR A N 1
ATOM 693 C CA . THR A 1 89 ? -9.319 6.247 -1.584 1.00 90.75 89 THR A CA 1
ATOM 694 C C . THR A 1 89 ? -10.790 6.203 -1.172 1.00 90.75 89 THR A C 1
ATOM 696 O O . THR A 1 89 ? -11.527 7.142 -1.462 1.00 90.75 89 THR A O 1
ATOM 699 N N . ASP A 1 90 ? -11.173 5.174 -0.418 1.00 90.50 90 ASP A N 1
ATOM 700 C CA . ASP A 1 90 ? -12.481 4.948 0.198 1.00 90.50 90 ASP A CA 1
ATOM 701 C C . ASP A 1 90 ? -12.744 5.822 1.437 1.00 90.50 90 ASP A C 1
ATOM 703 O O . ASP A 1 90 ? -13.893 6.019 1.829 1.00 90.50 90 ASP A O 1
ATOM 707 N N . ILE A 1 91 ? -11.699 6.393 2.043 1.00 91.75 91 ILE A N 1
ATOM 708 C CA . ILE A 1 91 ? -11.827 7.286 3.198 1.00 91.75 91 ILE A CA 1
ATOM 709 C C . ILE A 1 91 ? -11.955 8.734 2.721 1.00 91.75 91 ILE A C 1
ATOM 711 O O . ILE A 1 91 ? -11.111 9.246 1.970 1.00 91.75 91 ILE A O 1
ATOM 715 N N . ALA A 1 92 ? -12.989 9.424 3.213 1.00 91.69 92 ALA A N 1
ATOM 716 C CA . ALA A 1 92 ? -13.225 10.840 2.950 1.00 91.69 92 ALA A CA 1
ATOM 717 C C . ALA A 1 92 ? -11.988 11.686 3.286 1.00 91.69 92 ALA A C 1
ATOM 719 O O . ALA A 1 92 ? -11.352 11.500 4.325 1.00 91.69 92 ALA A O 1
ATOM 720 N N . ARG A 1 93 ? -11.655 12.656 2.423 1.00 90.44 93 ARG A N 1
ATOM 721 C CA . ARG A 1 93 ? -10.438 13.479 2.560 1.00 90.44 93 ARG A CA 1
ATOM 722 C C . ARG A 1 93 ? -10.320 14.139 3.941 1.00 90.44 93 ARG A C 1
ATOM 724 O O . ARG A 1 93 ? -9.222 14.167 4.488 1.00 90.44 93 ARG A O 1
ATOM 731 N N . SER A 1 94 ? -11.427 14.619 4.508 1.00 90.94 94 SER A N 1
ATOM 732 C CA . SER A 1 94 ? -11.478 15.236 5.842 1.00 90.94 94 SER A CA 1
ATOM 733 C C . SER A 1 94 ? -11.097 14.281 6.978 1.00 90.94 94 SER A C 1
ATOM 735 O O . SER A 1 94 ? -10.563 14.730 7.983 1.00 90.94 94 SER A O 1
ATOM 737 N N . SER A 1 95 ? -11.323 12.976 6.817 1.00 91.62 95 SER A N 1
ATOM 738 C CA . SER A 1 95 ? -11.044 11.955 7.835 1.00 91.62 95 SER A CA 1
ATOM 739 C C . SER A 1 95 ? -9.635 11.370 7.732 1.00 91.62 95 SER A C 1
ATOM 741 O O . SER A 1 95 ? -9.186 10.683 8.647 1.00 91.62 95 SER A O 1
ATOM 743 N N . ARG A 1 96 ? -8.893 11.649 6.650 1.00 91.00 96 ARG A N 1
ATOM 744 C CA . ARG A 1 96 ? -7.537 11.104 6.442 1.00 91.00 96 ARG A CA 1
ATOM 745 C C . ARG A 1 96 ? -6.516 11.599 7.470 1.00 91.00 96 ARG A C 1
ATOM 747 O O . ARG A 1 96 ? -5.478 10.965 7.631 1.00 91.00 96 ARG A O 1
ATOM 754 N N . CYS A 1 97 ? -6.806 12.686 8.190 1.00 88.94 97 CYS A N 1
ATOM 755 C CA . CYS A 1 97 ? -5.984 13.149 9.312 1.00 88.94 97 CYS A CA 1
ATOM 756 C C . CYS A 1 97 ? -5.957 12.161 10.492 1.00 88.94 97 CYS A C 1
ATOM 758 O O . CYS A 1 97 ? -5.021 12.201 11.284 1.00 88.94 97 CYS A O 1
ATOM 760 N N . LEU A 1 98 ? -6.942 11.261 10.585 1.00 91.06 98 LEU A N 1
ATOM 761 C CA . LEU A 1 98 ? -7.030 10.231 11.622 1.00 91.06 98 LEU A CA 1
ATOM 762 C C . LEU A 1 98 ? -6.225 8.962 11.278 1.00 91.06 98 LEU A C 1
ATOM 764 O O . LEU A 1 98 ? -6.178 8.027 12.074 1.00 91.06 98 LEU A O 1
ATOM 768 N N . ILE A 1 99 ? -5.606 8.908 10.095 1.00 94.50 99 ILE A N 1
ATOM 769 C CA . ILE A 1 99 ? -4.772 7.784 9.657 1.00 94.50 99 ILE A CA 1
ATOM 770 C C . ILE A 1 99 ? -3.355 8.007 10.187 1.00 94.50 99 ILE A C 1
ATOM 772 O O . ILE A 1 99 ? -2.681 8.966 9.797 1.00 94.50 99 ILE A O 1
ATOM 776 N N . ALA A 1 100 ? -2.876 7.104 11.040 1.00 93.38 100 ALA A N 1
ATOM 777 C CA . ALA A 1 100 ? -1.555 7.195 11.652 1.00 93.38 100 ALA A CA 1
ATOM 778 C C . ALA A 1 100 ? -0.439 7.234 10.599 1.00 93.38 100 ALA A C 1
ATOM 780 O O . ALA A 1 100 ? -0.587 6.686 9.507 1.00 93.38 100 ALA A O 1
ATOM 781 N N . LYS A 1 101 ? 0.680 7.907 10.898 1.00 90.94 101 LYS A N 1
ATOM 782 C CA . LYS A 1 101 ? 1.827 8.028 9.973 1.00 90.94 101 LYS A CA 1
ATOM 783 C C . LYS A 1 101 ? 2.567 6.705 9.757 1.00 90.94 101 LYS A C 1
ATOM 785 O O . LYS A 1 101 ? 3.106 6.482 8.678 1.00 90.94 101 LYS A O 1
ATOM 790 N N . GLU A 1 102 ? 2.530 5.844 10.760 1.00 89.81 102 GLU A N 1
ATOM 791 C CA . GLU A 1 102 ? 3.226 4.562 10.824 1.00 89.81 102 GLU A CA 1
ATOM 792 C C . GLU A 1 102 ? 2.268 3.498 11.370 1.00 89.81 102 GLU A C 1
ATOM 794 O O . GLU A 1 102 ? 1.186 3.829 11.865 1.00 89.81 102 GLU A O 1
ATOM 799 N N . ALA A 1 103 ? 2.651 2.225 11.270 1.00 89.38 103 ALA A N 1
ATOM 800 C CA . ALA A 1 103 ? 1.889 1.130 11.856 1.00 89.38 103 ALA A CA 1
ATOM 801 C C . ALA A 1 103 ? 1.853 1.263 13.386 1.00 89.38 103 ALA A C 1
ATOM 803 O O . ALA A 1 103 ? 2.873 1.137 14.057 1.00 89.38 103 ALA A O 1
ATOM 804 N N . ILE A 1 104 ? 0.663 1.501 13.935 1.00 90.75 104 ILE A N 1
ATOM 805 C CA . ILE A 1 104 ? 0.422 1.677 15.377 1.00 90.75 104 ILE A CA 1
ATOM 806 C C . ILE A 1 104 ? -0.149 0.428 16.038 1.00 90.75 104 ILE A C 1
ATOM 808 O O . ILE A 1 104 ? -0.341 0.402 17.250 1.00 90.75 104 ILE A O 1
ATOM 812 N N . GLN A 1 105 ? -0.445 -0.597 15.243 1.00 89.69 105 GLN A N 1
ATOM 813 C CA . GLN A 1 105 ? -1.014 -1.854 15.701 1.00 89.69 105 GLN A CA 1
ATOM 814 C C . GLN A 1 105 ? -0.744 -2.969 14.692 1.00 89.69 105 GLN A C 1
ATOM 816 O O . GLN A 1 105 ? -0.472 -2.702 13.526 1.00 89.69 105 GLN A O 1
ATOM 821 N N . SER A 1 106 ? -0.803 -4.228 15.116 1.00 88.00 106 SER A N 1
ATOM 822 C CA . SER A 1 106 ? -0.646 -5.380 14.230 1.00 88.00 106 SER A CA 1
ATOM 823 C C . SER A 1 106 ? -1.384 -6.616 14.742 1.00 88.00 106 SER A C 1
ATOM 825 O O . SER A 1 106 ? -1.753 -6.696 15.911 1.00 88.00 106 SER A O 1
ATOM 827 N N . CYS A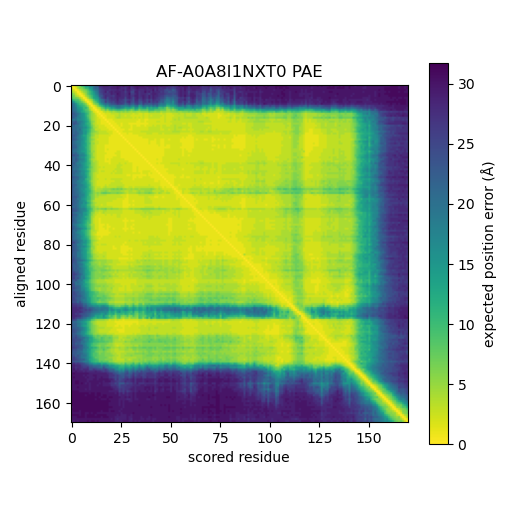 1 107 ? -1.613 -7.580 13.853 1.00 86.44 107 CYS A N 1
ATOM 828 C CA . CYS A 1 107 ? -2.179 -8.878 14.202 1.00 86.44 107 CYS A CA 1
ATOM 829 C C . CYS A 1 107 ? -1.050 -9.911 14.272 1.00 86.44 107 CYS A C 1
ATOM 831 O O . CYS A 1 107 ? -0.412 -10.184 13.255 1.00 86.44 107 CYS A O 1
ATOM 833 N N . SER A 1 108 ? -0.811 -10.489 15.448 1.00 84.62 108 SER A N 1
ATOM 834 C CA . SER A 1 108 ? 0.226 -11.509 15.646 1.00 84.62 108 SER A CA 1
ATOM 835 C C . SER A 1 108 ? -0.131 -12.852 14.999 1.00 84.62 108 SER A C 1
ATOM 837 O O . SER A 1 108 ? 0.776 -13.569 14.581 1.00 84.62 108 SER A O 1
ATOM 839 N N . THR A 1 109 ? -1.427 -13.150 14.844 1.00 86.06 109 THR A N 1
ATOM 840 C CA . THR A 1 109 ? -1.943 -14.345 14.153 1.00 86.06 109 THR A CA 1
ATOM 841 C C . THR A 1 109 ? -1.674 -14.290 12.649 1.00 86.06 109 THR A C 1
ATOM 843 O O . THR A 1 109 ? -1.086 -15.209 12.088 1.00 86.06 109 THR A O 1
ATOM 846 N N . CYS A 1 110 ? -2.087 -13.206 11.983 1.00 82.50 110 CYS A N 1
ATOM 847 C CA . CYS A 1 110 ? -1.989 -13.097 10.524 1.00 82.50 110 CYS A CA 1
ATOM 848 C C . CYS A 1 110 ? -0.616 -12.608 10.048 1.00 82.50 110 CYS A C 1
ATOM 850 O O . CYS A 1 110 ? -0.216 -12.901 8.926 1.00 82.50 110 CYS A O 1
ATOM 852 N N . TYR A 1 111 ? 0.100 -11.849 10.882 1.00 77.38 111 TYR A N 1
ATOM 853 C CA . TYR A 1 111 ? 1.370 -11.221 10.518 1.00 77.38 111 TYR A CA 1
ATOM 854 C C . TYR A 1 111 ? 2.379 -11.367 11.656 1.00 77.38 111 TYR A C 1
ATOM 856 O O . TYR A 1 111 ? 2.665 -10.380 12.350 1.00 77.38 111 TYR A O 1
ATOM 864 N N . PRO A 1 112 ? 2.928 -12.578 11.861 1.00 71.12 112 PRO A N 1
ATOM 865 C CA . PRO A 1 112 ? 3.931 -12.814 12.887 1.00 71.12 112 PRO A CA 1
ATOM 866 C C . PRO A 1 112 ? 5.168 -11.940 12.637 1.00 71.12 112 PRO A C 1
ATOM 868 O O . PRO A 1 112 ? 5.562 -11.696 11.500 1.00 71.12 112 PRO A O 1
ATOM 871 N N . ALA A 1 113 ? 5.810 -11.481 13.711 1.00 63.94 113 ALA A N 1
ATOM 872 C CA . ALA A 1 113 ? 6.902 -10.499 13.683 1.00 63.94 113 ALA A CA 1
ATOM 873 C C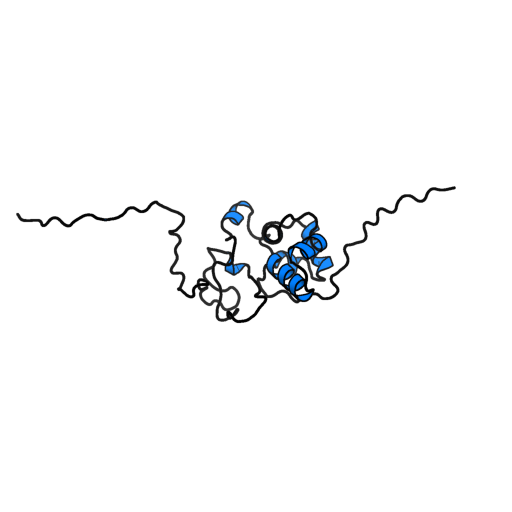 . ALA A 1 113 ? 8.213 -10.962 12.997 1.00 63.94 113 ALA A C 1
ATOM 875 O O . ALA A 1 113 ? 9.232 -10.301 13.142 1.00 63.94 113 ALA A O 1
ATOM 876 N N . LYS A 1 114 ? 8.229 -12.106 12.302 1.00 60.25 114 LYS A N 1
ATOM 877 C CA . LYS A 1 114 ? 9.448 -12.756 11.784 1.00 60.25 114 LYS A CA 1
ATOM 878 C C . LYS A 1 114 ? 9.550 -12.788 10.252 1.00 60.25 114 LYS A C 1
ATOM 880 O O . LYS A 1 114 ? 10.392 -13.514 9.732 1.00 60.25 114 LYS A O 1
ATOM 885 N N . THR A 1 115 ? 8.706 -12.058 9.526 1.00 60.38 115 THR A N 1
ATOM 886 C CA . THR A 1 115 ? 8.691 -12.081 8.054 1.00 60.38 115 THR A CA 1
ATOM 887 C C . THR A 1 115 ? 9.094 -10.717 7.504 1.00 60.38 115 THR A C 1
ATOM 889 O O . THR A 1 115 ? 8.307 -9.779 7.586 1.00 60.38 115 THR A O 1
ATOM 892 N N . GLU A 1 116 ? 10.302 -10.622 6.944 1.00 63.12 116 GLU A N 1
ATOM 893 C CA . GLU A 1 116 ? 10.819 -9.417 6.279 1.00 63.12 116 GLU A CA 1
ATOM 894 C C . GLU A 1 116 ? 10.944 -9.631 4.754 1.00 63.12 116 GLU A C 1
ATOM 896 O O . GLU A 1 116 ? 11.302 -10.740 4.346 1.00 63.12 116 GLU A O 1
ATOM 901 N N . PRO A 1 117 ? 10.662 -8.611 3.912 1.00 63.81 117 PRO A N 1
ATOM 902 C CA . PRO A 1 117 ? 10.119 -7.299 4.272 1.00 63.81 117 PRO A CA 1
ATOM 903 C C . PRO A 1 117 ? 8.643 -7.410 4.657 1.00 63.81 117 PRO A C 1
ATOM 905 O O . PRO A 1 117 ? 7.826 -7.950 3.900 1.00 63.81 117 PRO A O 1
ATOM 908 N N . ARG A 1 118 ? 8.287 -6.907 5.840 1.00 79.25 118 ARG A N 1
ATOM 909 C CA . ARG A 1 118 ? 6.920 -7.035 6.347 1.00 79.25 118 ARG A CA 1
ATOM 910 C C . ARG A 1 118 ? 5.965 -6.155 5.544 1.00 79.25 118 ARG A C 1
ATOM 912 O O . ARG A 1 118 ? 6.145 -4.942 5.467 1.00 79.25 118 ARG A O 1
ATOM 919 N N . ALA A 1 119 ? 4.902 -6.756 5.013 1.00 88.75 119 ALA A N 1
ATOM 920 C CA . ALA A 1 119 ? 3.787 -5.997 4.460 1.00 88.75 119 ALA A CA 1
ATOM 921 C C . ALA A 1 119 ? 3.149 -5.120 5.555 1.00 88.75 119 ALA A C 1
ATOM 923 O O . ALA A 1 119 ? 2.756 -5.625 6.613 1.00 88.75 119 ALA A O 1
ATOM 924 N N . I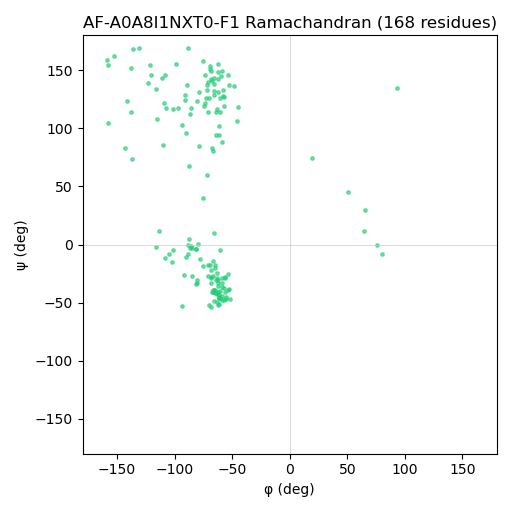LE A 1 120 ? 3.027 -3.819 5.297 1.00 90.56 120 ILE A N 1
ATOM 925 C CA . ILE A 1 120 ? 2.276 -2.884 6.137 1.00 90.56 120 ILE A CA 1
ATOM 926 C C . ILE A 1 120 ? 0.845 -2.833 5.621 1.00 90.56 120 ILE A C 1
ATOM 928 O O . ILE A 1 120 ? 0.603 -2.544 4.447 1.00 90.56 120 ILE A O 1
ATOM 932 N N . LEU A 1 121 ? -0.107 -3.103 6.507 1.00 90.88 121 LEU A N 1
ATOM 933 C CA . LEU A 1 121 ? -1.522 -3.157 6.151 1.00 90.88 121 LEU A CA 1
ATOM 934 C C . LEU A 1 121 ? -2.228 -1.865 6.514 1.00 90.88 121 LEU A C 1
ATOM 936 O O . LEU A 1 121 ? -1.855 -1.174 7.461 1.00 90.88 121 LEU A O 1
ATOM 940 N N . ARG A 1 122 ? -3.325 -1.588 5.824 1.00 92.44 122 ARG A N 1
ATOM 941 C CA . ARG A 1 122 ? -4.186 -0.442 6.092 1.00 92.44 122 ARG A CA 1
ATOM 942 C C . ARG A 1 122 ? -4.695 -0.460 7.518 1.00 92.44 122 ARG A C 1
ATOM 944 O O . ARG A 1 122 ? -4.567 0.554 8.199 1.00 92.44 122 ARG A O 1
ATOM 951 N N . SER A 1 123 ? -5.202 -1.600 7.996 1.00 88.75 123 SER A N 1
ATOM 952 C CA . SER A 1 123 ? -5.744 -1.719 9.352 1.00 88.75 123 SER A CA 1
ATOM 953 C C . SER A 1 123 ? -4.728 -1.326 10.426 1.00 88.75 123 SER A C 1
ATOM 955 O O . SER A 1 123 ? -5.114 -0.825 11.476 1.00 88.75 123 SER A O 1
ATOM 957 N N . GLN A 1 124 ? -3.426 -1.484 10.167 1.00 90.12 124 GLN A N 1
ATOM 958 C CA . GLN A 1 124 ? -2.358 -1.133 11.106 1.00 90.12 124 GLN A CA 1
ATOM 959 C C . GLN A 1 124 ? -2.214 0.380 11.324 1.00 90.12 124 GLN A C 1
ATOM 961 O O . GLN A 1 124 ? -1.594 0.794 12.301 1.00 90.12 124 GLN A O 1
ATOM 966 N N . LEU A 1 125 ? -2.774 1.207 10.435 1.00 93.12 125 LEU A N 1
ATOM 967 C CA . LEU A 1 125 ? -2.718 2.672 10.500 1.00 93.12 125 LEU A CA 1
ATOM 968 C C . LEU A 1 125 ? -4.048 3.305 10.949 1.00 93.12 125 LEU A C 1
ATOM 970 O O . LEU A 1 125 ? -4.108 4.518 11.162 1.00 93.12 125 LEU A O 1
ATOM 974 N N . LEU A 1 126 ? -5.126 2.525 11.065 1.00 92.12 126 LEU A N 1
ATOM 975 C CA . LEU A 1 126 ? -6.463 3.031 11.380 1.00 92.12 126 LEU A CA 1
ATOM 976 C C . LEU A 1 126 ? -6.740 2.971 12.884 1.00 92.12 126 LEU A C 1
ATOM 978 O O . LEU A 1 126 ? -7.098 1.921 13.402 1.00 92.12 126 LEU A O 1
ATOM 982 N N . VAL A 1 127 ? -6.666 4.114 13.571 1.00 86.81 127 VAL A N 1
ATOM 983 C CA . VAL A 1 127 ? -6.846 4.219 15.038 1.00 86.81 127 VAL A CA 1
ATOM 984 C C . VAL A 1 127 ? -8.192 3.663 15.531 1.00 86.81 127 VAL A C 1
ATOM 986 O O . VAL A 1 127 ? -8.300 3.199 16.660 1.00 86.81 127 VAL A O 1
ATOM 989 N N . TRP A 1 128 ? -9.233 3.705 14.697 1.00 88.50 128 TRP A N 1
ATOM 990 C CA . TRP A 1 128 ? -10.570 3.207 15.042 1.00 88.50 128 TRP A CA 1
ATOM 991 C C . TRP A 1 128 ? -10.780 1.721 14.728 1.00 88.50 128 TRP A C 1
ATOM 993 O O . TRP A 1 128 ? -11.816 1.159 15.078 1.00 88.50 128 TRP A O 1
ATOM 1003 N N . CYS A 1 129 ? -9.835 1.077 14.043 1.00 88.94 129 CYS A N 1
ATOM 1004 C CA . CYS A 1 129 ? -9.893 -0.350 13.771 1.00 88.94 129 CYS A CA 1
ATOM 1005 C C . CYS A 1 129 ? -9.265 -1.085 14.956 1.00 88.94 129 CYS A C 1
ATOM 1007 O O . CYS A 1 129 ? -8.069 -0.957 15.178 1.00 88.94 129 CYS A O 1
ATOM 1009 N N . ILE A 1 130 ? -10.063 -1.823 15.729 1.00 88.56 130 ILE A N 1
ATOM 1010 C CA . ILE A 1 130 ? -9.589 -2.565 16.914 1.00 88.56 130 ILE A CA 1
ATOM 1011 C C . ILE A 1 130 ? -9.420 -4.068 16.655 1.00 88.56 130 ILE A C 1
ATOM 1013 O O . ILE A 1 130 ? -8.754 -4.758 17.421 1.00 88.56 130 ILE A O 1
ATOM 1017 N N . THR A 1 131 ? -9.990 -4.580 15.564 1.00 89.75 131 THR A N 1
ATOM 1018 C CA . THR A 1 131 ? -9.957 -5.997 15.175 1.00 89.75 131 THR A CA 1
ATOM 1019 C C . THR A 1 131 ? -9.295 -6.169 13.814 1.00 89.75 131 THR A C 1
ATOM 1021 O O . THR A 1 131 ? -9.455 -5.336 12.924 1.00 89.75 131 THR A O 1
ATOM 1024 N N . CYS A 1 132 ? -8.572 -7.266 13.617 1.00 85.19 132 CYS A N 1
ATOM 1025 C CA . CYS A 1 132 ? -7.961 -7.608 12.343 1.00 85.19 132 CYS A CA 1
ATOM 1026 C C . CYS A 1 132 ? -9.038 -7.893 11.290 1.00 85.19 132 CYS A C 1
ATOM 1028 O O . CYS A 1 132 ? -9.906 -8.734 11.504 1.00 85.19 132 CYS A O 1
ATOM 1030 N N . ALA A 1 133 ? -8.943 -7.255 10.122 1.00 80.38 133 ALA A N 1
ATOM 1031 C CA . ALA A 1 133 ? -9.880 -7.480 9.020 1.00 80.38 133 ALA A CA 1
ATOM 1032 C C . ALA A 1 133 ? -9.801 -8.897 8.410 1.00 80.38 133 ALA A C 1
ATOM 1034 O O . ALA A 1 133 ? -10.698 -9.280 7.665 1.00 80.38 133 ALA A O 1
ATOM 1035 N N . LEU A 1 134 ? -8.743 -9.666 8.706 1.00 83.94 134 LEU A N 1
ATOM 1036 C CA . LEU A 1 134 ? -8.553 -11.021 8.178 1.00 83.94 134 LEU A CA 1
ATOM 1037 C C . LEU A 1 134 ? -9.090 -12.107 9.111 1.00 83.94 134 LEU A C 1
ATOM 1039 O O . LEU A 1 134 ? -9.857 -12.955 8.669 1.00 83.94 134 LEU A O 1
ATOM 1043 N N . CYS A 1 135 ? -8.681 -12.099 10.384 1.00 89.06 135 CYS A N 1
ATOM 1044 C CA . CYS A 1 135 ? -9.059 -13.141 11.347 1.00 89.06 135 CYS A CA 1
ATOM 1045 C C . CYS A 1 135 ? -10.064 -12.688 12.412 1.00 89.06 135 CYS A C 1
ATOM 1047 O O . CYS A 1 135 ? -10.585 -13.526 13.137 1.00 89.06 135 CYS A O 1
ATOM 1049 N N . GLY A 1 136 ? -10.335 -11.387 12.539 1.00 87.75 136 GLY A N 1
ATOM 1050 C CA . GLY A 1 136 ? -11.209 -10.843 13.583 1.00 87.75 136 GLY A CA 1
ATOM 1051 C C . GLY A 1 136 ? -10.556 -10.677 14.961 1.00 87.75 136 GLY A C 1
ATOM 1052 O O . GLY A 1 136 ? -11.158 -10.046 15.826 1.00 87.75 136 GLY A O 1
ATOM 1053 N N . ASP A 1 137 ? -9.330 -11.170 15.170 1.00 89.50 137 ASP A N 1
ATOM 1054 C CA . ASP A 1 137 ? -8.620 -11.033 16.450 1.00 89.50 137 ASP A CA 1
ATOM 1055 C C . ASP A 1 137 ? -8.342 -9.570 16.809 1.00 89.50 137 ASP A C 1
ATOM 1057 O O . ASP A 1 137 ? -8.195 -8.711 15.935 1.00 89.50 137 ASP A O 1
ATOM 1061 N N . LEU A 1 138 ? -8.189 -9.289 18.104 1.00 89.62 138 LEU A N 1
ATOM 1062 C CA . LEU A 1 138 ? -7.822 -7.961 18.586 1.00 89.62 138 LEU A CA 1
ATOM 1063 C C . LEU A 1 138 ? -6.434 -7.549 18.068 1.00 89.62 138 LEU A C 1
ATOM 1065 O O . LEU A 1 138 ? -5.457 -8.295 18.186 1.00 89.62 138 LEU A O 1
ATOM 1069 N N . LEU A 1 139 ? -6.343 -6.337 17.522 1.00 87.94 139 LEU A N 1
ATOM 1070 C CA . LEU A 1 139 ? -5.073 -5.748 17.120 1.00 87.94 139 LEU A CA 1
ATOM 1071 C C . LEU A 1 139 ? -4.258 -5.363 18.359 1.00 87.94 139 LEU A C 1
ATOM 1073 O O . LEU A 1 139 ? -4.770 -4.833 19.345 1.00 87.94 139 LEU A O 1
ATOM 1077 N N . GLN A 1 140 ? -2.963 -5.654 18.308 1.00 86.81 140 GLN A N 1
ATOM 1078 C CA . GLN A 1 140 ? -2.028 -5.423 19.403 1.00 86.81 140 GLN A CA 1
ATOM 1079 C C . GLN A 1 140 ? -1.110 -4.260 19.051 1.00 86.81 140 GLN A C 1
ATOM 1081 O O . GLN A 1 140 ? -0.717 -4.120 17.891 1.00 86.81 140 GLN A O 1
ATOM 1086 N N . SER A 1 141 ? -0.712 -3.464 20.045 1.00 81.81 141 SER A N 1
ATOM 1087 C CA . SER A 1 141 ? 0.378 -2.503 19.860 1.00 81.81 141 SER A CA 1
ATOM 1088 C C . SER A 1 141 ? 1.626 -3.225 19.318 1.00 81.81 141 SER A C 1
ATOM 1090 O O . SER A 1 141 ? 1.889 -4.358 19.734 1.00 81.81 141 SER A O 1
ATOM 1092 N N . PRO A 1 142 ? 2.450 -2.590 18.464 1.00 69.62 142 PRO A N 1
ATOM 1093 C CA . PRO A 1 142 ? 3.740 -3.125 18.038 1.00 69.62 142 PRO A CA 1
ATOM 1094 C C . PRO A 1 142 ? 4.649 -3.503 19.217 1.00 69.62 142 PRO A C 1
ATOM 1096 O O . PRO A 1 142 ? 5.487 -4.387 19.081 1.00 69.62 142 PRO A O 1
ATOM 1099 N N . SER A 1 143 ? 4.457 -2.877 20.387 1.00 66.31 143 SER A N 1
ATOM 1100 C CA . SER A 1 143 ? 5.160 -3.193 21.638 1.00 66.31 143 SER A CA 1
ATOM 1101 C C . SER A 1 143 ? 4.612 -4.413 22.400 1.00 66.31 143 SER A C 1
ATOM 1103 O O . SER A 1 143 ? 5.117 -4.729 23.474 1.00 66.31 143 SER A O 1
ATOM 1105 N N . GLY A 1 144 ? 3.576 -5.094 21.897 1.00 55.06 144 GLY A N 1
ATOM 1106 C CA . GLY A 1 144 ? 2.976 -6.280 22.527 1.00 55.06 144 GLY A CA 1
ATOM 1107 C C . GLY A 1 144 ? 2.083 -5.990 23.738 1.00 55.06 144 GLY A C 1
ATOM 1108 O O . GLY A 1 144 ? 1.495 -6.908 24.306 1.00 55.06 144 GLY A O 1
ATOM 1109 N N . VAL A 1 145 ? 1.932 -4.721 24.128 1.00 52.38 145 VAL A N 1
ATOM 1110 C CA . VAL A 1 145 ? 0.975 -4.317 25.162 1.00 52.38 145 VAL A CA 1
ATOM 1111 C C . VAL A 1 145 ? -0.408 -4.212 24.523 1.00 52.38 145 VAL A C 1
ATOM 1113 O O . VAL A 1 145 ? -0.596 -3.483 23.548 1.00 52.38 145 VAL A O 1
ATOM 1116 N N . SER A 1 146 ? -1.377 -4.956 25.060 1.00 48.16 146 SER A N 1
ATOM 1117 C CA . SER A 1 146 ? -2.798 -4.831 24.717 1.00 48.16 146 SER A CA 1
ATOM 1118 C C . SER A 1 146 ? -3.187 -3.351 24.688 1.00 48.16 146 SER A C 1
ATOM 1120 O O . SER A 1 146 ? -3.092 -2.675 25.714 1.00 48.16 146 SER A O 1
ATOM 1122 N N . CYS A 1 147 ? -3.622 -2.849 23.528 1.00 44.97 147 CYS A N 1
ATOM 1123 C CA . CYS A 1 147 ? -4.185 -1.511 23.395 1.00 44.97 147 CYS A CA 1
ATOM 1124 C C . CYS A 1 147 ? -5.518 -1.460 24.152 1.00 44.97 147 CYS A C 1
ATOM 1126 O O . CYS A 1 147 ? -6.595 -1.544 23.570 1.00 44.97 147 CYS A O 1
ATOM 1128 N N . ALA A 1 148 ? -5.454 -1.294 25.471 1.00 40.66 148 ALA A N 1
ATOM 1129 C CA . ALA A 1 148 ? -6.549 -0.722 26.230 1.00 40.66 148 ALA A CA 1
ATOM 1130 C C . ALA A 1 148 ? -6.658 0.750 25.806 1.00 40.66 148 ALA A C 1
ATOM 1132 O O . ALA A 1 148 ? -6.035 1.621 26.401 1.00 40.66 148 ALA A O 1
ATOM 1133 N N . LEU A 1 149 ? -7.352 0.976 24.686 1.00 46.16 149 LEU A N 1
ATOM 1134 C CA . LEU A 1 149 ? -7.950 2.229 24.218 1.00 46.16 149 LEU A CA 1
ATOM 1135 C C . LEU A 1 149 ? -7.386 3.506 24.867 1.00 46.16 149 LEU A C 1
ATOM 1137 O O . LEU A 1 149 ? -8.057 4.167 25.657 1.00 46.16 149 LEU A O 1
ATOM 1141 N N . THR A 1 150 ? -6.180 3.924 24.488 1.00 42.12 150 THR A N 1
ATOM 1142 C CA . THR A 1 150 ? -5.691 5.271 24.800 1.00 42.12 150 THR A CA 1
ATOM 1143 C C . THR A 1 150 ? -6.128 6.248 23.712 1.00 42.12 150 THR A C 1
ATOM 1145 O O . THR A 1 150 ? -5.325 6.863 23.020 1.00 42.12 150 THR A O 1
ATOM 1148 N N . PHE A 1 151 ? -7.441 6.491 23.645 1.00 42.78 151 PHE A N 1
ATOM 1149 C CA . PHE A 1 151 ? -7.981 7.747 23.100 1.00 42.78 151 PHE A CA 1
ATOM 1150 C C . PHE A 1 151 ? -7.502 8.988 23.898 1.00 42.78 151 PHE A C 1
ATOM 1152 O O . PHE A 1 151 ? -7.779 10.119 23.514 1.00 42.78 151 PHE A O 1
ATOM 1159 N N . GLY A 1 152 ? -6.765 8.799 25.001 1.00 37.06 152 GLY A N 1
ATOM 1160 C CA . GLY A 1 152 ? -6.330 9.853 25.921 1.00 37.06 152 GLY A CA 1
ATOM 1161 C C . GLY A 1 152 ? -5.096 10.667 25.520 1.00 37.06 152 GLY A C 1
ATOM 1162 O O . GLY A 1 152 ? -4.766 11.597 26.240 1.00 37.06 152 GLY A O 1
ATOM 1163 N N . HIS A 1 153 ? -4.402 10.378 24.410 1.00 41.38 153 HIS A N 1
ATOM 1164 C CA . HIS A 1 153 ? -3.184 11.142 24.069 1.00 41.38 153 HIS A CA 1
ATOM 1165 C C . HIS A 1 153 ? -3.429 12.436 23.272 1.00 41.38 153 HIS A C 1
ATOM 1167 O O . HIS A 1 153 ? -2.481 13.176 23.022 1.00 41.38 153 HIS A O 1
ATOM 1173 N N . TRP A 1 154 ? -4.679 12.736 22.900 1.00 35.16 154 TRP A N 1
ATOM 1174 C CA . TRP A 1 154 ? -5.020 13.948 22.139 1.00 35.16 154 TRP A CA 1
ATOM 1175 C C . TRP A 1 154 ? -5.931 14.938 22.879 1.00 35.16 154 TRP A C 1
ATOM 1177 O O . TRP A 1 154 ? -6.211 16.003 22.334 1.00 35.16 154 TRP A O 1
ATOM 1187 N N . ILE A 1 155 ? -6.385 14.646 24.106 1.00 38.69 155 ILE A N 1
ATOM 1188 C CA . ILE A 1 155 ? -7.275 15.543 24.861 1.00 38.69 155 ILE A CA 1
ATOM 1189 C C . ILE A 1 155 ? -6.847 15.622 26.341 1.00 38.69 155 ILE A C 1
ATOM 1191 O O . ILE A 1 155 ? -6.996 14.660 27.086 1.00 38.69 155 ILE A O 1
ATOM 1195 N N . LEU A 1 156 ? -6.411 16.834 26.718 1.00 28.30 156 LEU A N 1
ATOM 1196 C CA . LEU A 1 156 ? -6.171 17.435 28.047 1.00 28.30 156 LEU A CA 1
ATOM 1197 C C . LEU A 1 156 ? -4.757 17.363 28.669 1.00 28.30 156 LEU A C 1
ATOM 1199 O O . LEU A 1 156 ? -4.113 16.315 28.671 1.00 28.30 156 LEU A O 1
ATOM 1203 N N . PRO A 1 157 ? -4.276 18.499 29.232 1.00 34.75 157 PRO A N 1
ATOM 1204 C CA . PRO A 1 157 ? -3.031 18.558 29.979 1.00 34.75 157 PRO A CA 1
ATOM 1205 C C . PRO A 1 157 ? -3.182 17.792 31.293 1.00 34.75 157 PRO A C 1
ATOM 1207 O O . PRO A 1 157 ? -4.258 17.744 31.889 1.00 34.75 157 PRO A O 1
ATOM 1210 N N . VAL A 1 158 ? -2.070 17.222 31.748 1.00 36.16 158 VAL A N 1
ATOM 1211 C CA . VAL A 1 158 ? -1.901 16.601 33.063 1.00 36.16 158 VAL A CA 1
ATOM 1212 C C . VAL A 1 158 ? -2.492 17.502 34.151 1.00 36.16 158 VAL A C 1
ATOM 1214 O O . VAL A 1 158 ? -1.898 18.513 34.518 1.00 36.16 158 VAL A O 1
ATOM 1217 N N . ILE A 1 159 ? -3.644 17.120 34.705 1.00 34.91 159 ILE A N 1
ATOM 1218 C CA . ILE A 1 159 ? -4.042 17.573 36.036 1.00 34.91 159 ILE A CA 1
ATOM 1219 C C . ILE A 1 159 ? -3.481 16.534 36.998 1.00 34.91 159 ILE A C 1
ATOM 1221 O O . ILE A 1 159 ? -4.044 15.460 37.194 1.00 34.91 159 ILE A O 1
ATOM 1225 N N . SER A 1 160 ? -2.311 16.856 37.541 1.00 34.38 160 SER A N 1
ATOM 1226 C CA . SER A 1 160 ? -1.699 16.142 38.654 1.00 34.38 160 SER A CA 1
ATOM 1227 C C . SER A 1 160 ? -2.626 16.245 39.865 1.00 34.38 160 SER A C 1
ATOM 1229 O O . SER A 1 160 ? -2.710 17.290 40.512 1.00 34.38 160 SER A O 1
ATOM 1231 N N . SER A 1 161 ? -3.370 15.183 40.159 1.00 34.22 161 SER A N 1
ATOM 1232 C CA . SER A 1 161 ? -4.147 15.073 41.388 1.00 34.22 161 SER A CA 1
ATOM 1233 C C . SER A 1 161 ? -3.221 14.695 42.543 1.00 34.22 161 SER A C 1
ATOM 1235 O O . SER A 1 161 ? -3.096 13.526 42.897 1.00 34.22 161 SER A O 1
ATOM 1237 N N . SER A 1 162 ? -2.598 15.707 43.143 1.00 37.53 162 SER A N 1
ATOM 1238 C CA . SER A 1 162 ? -2.056 15.633 44.500 1.00 37.53 162 SER A CA 1
ATOM 1239 C C . SER A 1 162 ? -2.921 16.513 45.398 1.00 37.53 162 SER A C 1
ATOM 1241 O O . SER A 1 162 ? -2.620 17.685 45.600 1.00 37.53 162 SER A O 1
ATOM 1243 N N . VAL A 1 163 ? -4.020 15.962 45.916 1.00 37.97 163 VAL A N 1
ATOM 1244 C CA . VAL A 1 163 ? -4.770 16.578 47.021 1.00 37.97 163 VAL A CA 1
ATOM 1245 C C . VAL A 1 163 ? -4.509 15.731 48.270 1.00 37.97 163 VAL A C 1
ATOM 1247 O O . VAL A 1 163 ? -4.854 14.549 48.262 1.00 37.97 163 VAL A O 1
ATOM 1250 N N . PRO A 1 164 ? -3.888 16.274 49.332 1.00 36.50 164 PRO A N 1
ATOM 1251 C CA . PRO A 1 164 ? -3.737 15.548 50.584 1.00 36.50 164 PRO A CA 1
ATOM 1252 C C . PRO A 1 164 ? -5.085 15.442 51.309 1.00 36.50 164 PRO A C 1
ATOM 1254 O O . PRO A 1 164 ? -5.794 16.438 51.466 1.00 36.50 164 PRO A O 1
ATOM 1257 N N . LEU A 1 165 ? -5.408 14.235 51.784 1.00 37.88 165 LEU A N 1
ATOM 1258 C CA . LEU A 1 165 ? -6.479 13.984 52.750 1.00 37.88 165 LEU A CA 1
ATOM 1259 C C . LEU A 1 165 ? -6.237 14.821 54.018 1.00 37.88 165 LEU A C 1
ATOM 1261 O O . LEU A 1 165 ? -5.246 14.610 54.717 1.00 37.88 165 LEU A O 1
ATOM 1265 N N . TRP A 1 166 ? -7.165 15.717 54.349 1.00 35.84 166 TRP A N 1
ATOM 1266 C CA . TRP A 1 166 ? -7.303 16.248 55.706 1.00 35.8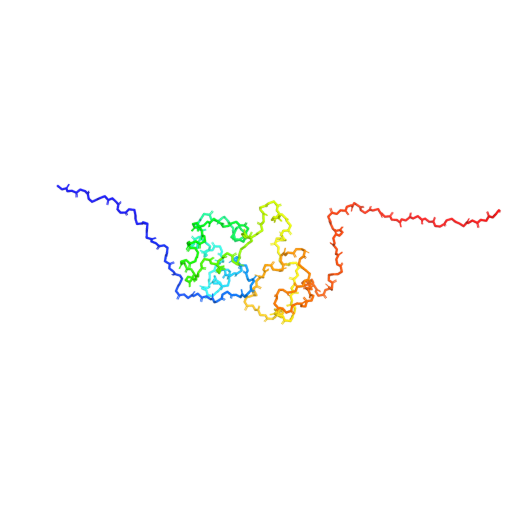4 166 TRP A CA 1
ATOM 1267 C C . TRP A 1 166 ? -8.249 15.343 56.506 1.00 35.84 166 TRP A C 1
ATOM 1269 O O . TRP A 1 166 ? -9.286 14.940 55.970 1.00 35.84 166 TRP A O 1
ATOM 1279 N N . PRO A 1 167 ? -7.943 15.010 57.772 1.00 47.97 167 PRO A N 1
ATOM 1280 C CA . PRO A 1 167 ? -8.856 14.246 58.601 1.00 47.97 167 PRO A CA 1
ATOM 1281 C C . PRO A 1 167 ? -9.952 15.167 59.152 1.00 47.97 167 PRO A C 1
ATOM 1283 O O . PRO A 1 167 ? -9.680 16.229 59.709 1.00 47.97 167 PRO A O 1
ATOM 1286 N N . HIS A 1 168 ? -11.205 14.736 59.018 1.00 40.06 168 HIS A N 1
ATOM 1287 C CA . HIS A 1 168 ? -12.315 15.289 59.782 1.00 40.06 168 HIS A CA 1
ATOM 1288 C C . HIS A 1 168 ? -12.230 14.802 61.233 1.00 40.06 168 HIS A C 1
ATOM 1290 O O . HIS A 1 168 ? -12.333 13.604 61.494 1.00 40.06 168 HIS A O 1
ATOM 1296 N N . THR A 1 169 ? -12.150 15.733 62.177 1.00 40.59 169 THR A N 1
ATOM 1297 C CA . THR A 1 169 ? -12.630 15.532 63.549 1.00 40.59 169 THR A CA 1
ATOM 1298 C C . THR A 1 169 ? -13.649 16.615 63.878 1.00 40.59 169 THR A C 1
ATOM 1300 O O . THR A 1 169 ? -13.501 17.754 63.438 1.00 40.59 169 THR A O 1
ATOM 1303 N N . ARG A 1 170 ? -14.710 16.178 64.562 1.00 41.12 170 ARG A N 1
ATOM 1304 C CA . ARG A 1 170 ? -15.875 16.952 65.009 1.00 41.12 170 ARG A CA 1
ATOM 1305 C C . ARG A 1 170 ? -15.508 18.115 65.915 1.00 41.12 170 ARG A C 1
ATOM 1307 O O . ARG A 1 170 ? -14.521 17.959 66.667 1.00 41.12 170 ARG A O 1
#

Radius of gyration: 22.87 Å; Cα contacts (8 Å, |Δi|>4): 192; chains: 1; bounding box: 33×33×113 Å